Protein AF-A0A7X9DVG0-F1 (afdb_monomer_lite)

Radius of gyration: 15.42 Å; chains: 1; bounding box: 41×29×38 Å

Structure (mmCIF, N/CA/C/O backbone):
data_AF-A0A7X9DVG0-F1
#
_entry.id   AF-A0A7X9DVG0-F1
#
loop_
_atom_site.group_PDB
_atom_site.id
_atom_site.type_symbol
_atom_site.label_atom_id
_atom_site.label_alt_id
_atom_site.label_comp_id
_atom_site.label_asym_id
_atom_site.label_entity_id
_atom_site.label_seq_id
_atom_site.pdbx_PDB_ins_code
_atom_site.Cartn_x
_atom_site.Cartn_y
_atom_site.Cartn_z
_atom_site.occupancy
_atom_site.B_iso_or_equiv
_atom_site.auth_seq_id
_atom_site.auth_comp_id
_atom_site.auth_asym_id
_atom_site.auth_atom_id
_atom_site.pdbx_PDB_model_num
ATOM 1 N N . MET A 1 1 ? 26.532 2.003 23.311 1.00 42.81 1 MET A N 1
ATOM 2 C CA . MET A 1 1 ? 26.806 1.764 21.870 1.00 42.81 1 MET A CA 1
ATOM 3 C C . MET A 1 1 ? 25.682 0.930 21.223 1.00 42.81 1 MET A C 1
ATOM 5 O O . MET A 1 1 ? 25.926 -0.196 20.815 1.00 42.81 1 MET A O 1
ATOM 9 N N . HIS A 1 2 ? 24.452 1.454 21.100 1.00 46.53 2 HIS A N 1
ATOM 10 C CA . HIS A 1 2 ? 23.286 0.691 20.588 1.00 46.53 2 HIS A CA 1
ATOM 11 C C . HIS A 1 2 ? 22.752 1.154 19.215 1.00 46.53 2 HIS A C 1
ATOM 13 O O . HIS A 1 2 ? 21.648 0.797 18.824 1.00 46.53 2 HIS A O 1
ATOM 19 N N . SER A 1 3 ? 23.533 1.909 18.440 1.00 52.22 3 SER A N 1
ATOM 20 C CA . SER A 1 3 ? 23.037 2.574 17.220 1.00 52.22 3 SER A CA 1
ATOM 21 C C . SER A 1 3 ? 23.051 1.708 15.946 1.00 52.22 3 SER A C 1
ATOM 23 O O . SER A 1 3 ? 22.418 2.060 14.955 1.00 52.22 3 SER A O 1
ATOM 25 N N . LYS A 1 4 ? 23.753 0.565 15.943 1.00 52.06 4 LYS A N 1
ATOM 26 C CA . LYS A 1 4 ? 23.925 -0.297 14.752 1.00 52.06 4 LYS A CA 1
ATOM 27 C C . LYS A 1 4 ? 22.662 -1.049 14.275 1.00 52.06 4 LYS A C 1
ATOM 29 O O . LYS A 1 4 ? 22.431 -1.057 13.068 1.00 52.06 4 LYS A O 1
ATOM 34 N N . PRO A 1 5 ? 21.826 -1.661 15.140 1.00 56.34 5 PRO A N 1
ATOM 35 C CA . PRO A 1 5 ? 20.672 -2.438 14.671 1.00 56.34 5 PRO A CA 1
ATOM 36 C C . PRO A 1 5 ? 19.566 -1.565 14.063 1.00 56.34 5 PRO A C 1
ATOM 38 O O . PRO A 1 5 ? 18.895 -1.987 13.125 1.00 56.34 5 PRO A O 1
ATOM 41 N N . PHE A 1 6 ? 19.407 -0.329 14.546 1.00 55.88 6 PHE A N 1
ATOM 42 C CA . PHE A 1 6 ? 18.408 0.604 14.022 1.00 55.88 6 PHE A CA 1
ATOM 43 C C . PHE A 1 6 ? 18.725 1.049 12.586 1.00 55.88 6 PHE A C 1
ATOM 45 O O . PHE A 1 6 ? 17.835 1.049 11.736 1.00 55.88 6 PHE A O 1
ATOM 52 N N . LEU A 1 7 ? 19.998 1.353 12.305 1.00 57.88 7 LEU A N 1
ATOM 53 C CA . LEU A 1 7 ? 20.470 1.751 10.973 1.00 57.88 7 LEU A CA 1
ATOM 54 C C . LEU A 1 7 ? 20.341 0.617 9.946 1.00 57.88 7 LEU A C 1
ATOM 56 O O . LEU A 1 7 ? 19.891 0.839 8.826 1.00 57.88 7 LEU A O 1
ATOM 60 N N . LEU A 1 8 ? 20.675 -0.617 10.328 1.00 59.97 8 LEU A N 1
ATOM 61 C CA . LEU A 1 8 ? 20.520 -1.774 9.439 1.00 59.97 8 LEU A CA 1
ATOM 62 C C . LEU A 1 8 ? 19.044 -2.037 9.111 1.00 59.97 8 LEU A C 1
ATOM 64 O O .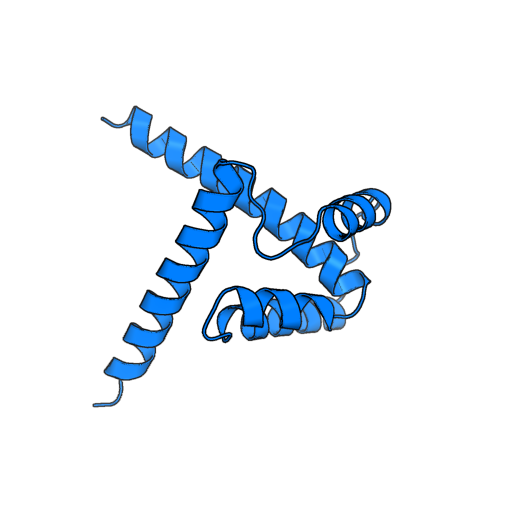 LEU A 1 8 ? 18.695 -2.275 7.956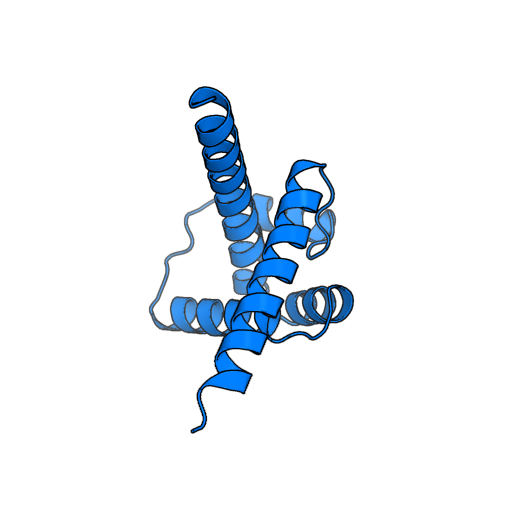 1.00 59.97 8 LEU A O 1
ATOM 68 N N . ALA A 1 9 ? 18.159 -1.914 10.104 1.00 60.84 9 ALA A N 1
ATOM 69 C CA . ALA A 1 9 ? 16.723 -2.048 9.896 1.00 60.84 9 ALA A CA 1
ATOM 70 C C . ALA A 1 9 ? 16.136 -0.912 9.040 1.00 60.84 9 ALA A C 1
ATOM 72 O O . ALA A 1 9 ? 15.169 -1.137 8.316 1.00 60.84 9 ALA A O 1
ATOM 73 N N . SER A 1 10 ? 16.661 0.317 9.108 1.00 67.38 10 SER A N 1
ATOM 74 C CA . SER A 1 10 ? 16.209 1.410 8.233 1.00 67.38 10 SER A CA 1
ATOM 75 C C . SER A 1 10 ? 16.695 1.241 6.793 1.00 67.38 10 SER A C 1
ATOM 77 O O . SER A 1 10 ? 15.905 1.450 5.878 1.00 67.38 10 SER A O 1
ATOM 79 N N . ILE A 1 11 ? 17.939 0.797 6.588 1.00 70.88 11 ILE A N 1
ATOM 80 C CA . ILE A 1 11 ? 18.488 0.520 5.250 1.00 70.88 11 ILE A CA 1
ATOM 81 C C . ILE A 1 11 ? 17.719 -0.625 4.584 1.00 70.88 11 ILE A C 1
ATOM 83 O O . ILE A 1 11 ? 17.253 -0.478 3.461 1.00 70.88 11 ILE A O 1
ATOM 87 N N . GLN A 1 12 ? 17.489 -1.733 5.295 1.00 72.88 12 GLN A N 1
ATOM 88 C CA . GLN A 1 12 ? 16.734 -2.862 4.745 1.00 72.88 12 GLN A CA 1
ATOM 89 C C . GLN A 1 12 ? 15.296 -2.475 4.363 1.00 72.88 12 GLN A C 1
ATOM 91 O O . GLN A 1 12 ? 14.789 -2.909 3.329 1.00 72.88 12 GLN A O 1
ATOM 96 N N . ARG A 1 13 ? 14.637 -1.644 5.183 1.00 75.19 13 ARG A N 1
ATOM 97 C CA . ARG A 1 13 ? 13.293 -1.122 4.888 1.00 75.19 13 ARG A CA 1
ATOM 98 C C . ARG A 1 13 ? 13.285 -0.234 3.649 1.00 75.19 13 ARG A C 1
ATOM 100 O O . ARG A 1 13 ? 12.377 -0.359 2.833 1.00 75.19 13 ARG A O 1
ATOM 107 N N . TYR A 1 14 ? 14.297 0.617 3.499 1.00 78.50 14 TYR A N 1
ATOM 108 C CA . TYR A 1 14 ? 14.461 1.461 2.320 1.00 78.50 14 TYR A CA 1
ATOM 109 C C . TYR A 1 14 ? 14.675 0.632 1.049 1.00 78.50 14 TYR A C 1
ATOM 111 O O . TYR A 1 14 ? 13.962 0.833 0.073 1.00 78.50 14 TYR A O 1
ATOM 119 N N . GLU A 1 15 ? 15.579 -0.349 1.073 1.00 78.38 15 GLU A N 1
ATOM 120 C CA . GLU A 1 15 ? 15.834 -1.229 -0.076 1.00 78.38 15 GLU A CA 1
ATOM 121 C C . GLU A 1 15 ? 14.591 -2.032 -0.479 1.00 78.38 15 GLU A C 1
ATOM 123 O O . GLU A 1 15 ? 14.291 -2.183 -1.664 1.00 78.38 15 GLU A O 1
ATOM 128 N N . ASN A 1 16 ? 13.820 -2.513 0.499 1.00 76.81 16 ASN A N 1
ATOM 129 C CA . ASN A 1 16 ? 12.559 -3.203 0.232 1.00 76.81 16 ASN A CA 1
ATOM 130 C C . ASN A 1 16 ? 11.524 -2.263 -0.401 1.00 76.81 16 ASN A C 1
ATOM 132 O O . ASN A 1 16 ? 10.889 -2.637 -1.385 1.00 76.81 16 ASN A O 1
ATOM 136 N N . LEU A 1 17 ? 11.381 -1.041 0.123 1.00 82.12 17 LEU A N 1
ATOM 137 C CA . LEU A 1 17 ? 10.486 -0.033 -0.444 1.00 82.12 17 LEU A CA 1
ATOM 138 C C . LEU A 1 17 ? 10.905 0.345 -1.869 1.00 82.12 17 LEU A C 1
ATOM 140 O O . LEU A 1 17 ? 10.059 0.387 -2.757 1.00 82.12 17 LEU A O 1
ATOM 144 N N . LYS A 1 18 ? 12.204 0.544 -2.112 1.00 84.12 18 LYS A N 1
ATOM 145 C CA . LYS A 1 18 ? 12.736 0.833 -3.445 1.00 84.12 18 LYS A CA 1
ATOM 146 C C . LYS A 1 18 ? 12.377 -0.275 -4.435 1.00 84.12 18 LYS A C 1
ATOM 148 O O . LYS A 1 18 ? 11.836 0.020 -5.491 1.00 84.12 18 LYS A O 1
ATOM 153 N N . LYS A 1 19 ? 12.578 -1.546 -4.070 1.00 83.75 19 LYS A N 1
ATOM 154 C CA . LYS A 1 19 ? 12.197 -2.694 -4.916 1.00 83.75 19 LYS A CA 1
ATOM 155 C C . LYS A 1 19 ? 10.700 -2.726 -5.235 1.00 83.75 19 LYS A C 1
ATOM 157 O O . LYS A 1 19 ? 10.328 -3.049 -6.358 1.00 83.75 19 LYS A O 1
ATOM 162 N N . ILE A 1 20 ? 9.844 -2.391 -4.265 1.00 86.19 20 ILE A N 1
ATOM 163 C CA . ILE A 1 20 ? 8.387 -2.305 -4.465 1.00 86.19 20 ILE A CA 1
ATOM 164 C C . ILE A 1 20 ? 8.037 -1.206 -5.474 1.00 86.19 20 ILE A C 1
ATOM 166 O O . ILE A 1 20 ? 7.179 -1.410 -6.334 1.00 86.19 20 ILE A O 1
ATOM 170 N N . LEU A 1 21 ? 8.690 -0.048 -5.368 1.00 87.62 21 LEU A N 1
ATOM 171 C CA . LEU A 1 21 ? 8.457 1.086 -6.259 1.00 87.62 21 LEU A CA 1
ATOM 172 C C . LEU A 1 21 ? 9.003 0.822 -7.667 1.00 87.62 21 LEU A C 1
ATOM 174 O O . LEU A 1 21 ? 8.280 1.043 -8.632 1.00 87.62 21 LEU A O 1
ATOM 178 N N . ASP A 1 22 ? 10.213 0.275 -7.796 1.00 88.56 22 ASP A N 1
ATOM 179 C CA . ASP A 1 22 ? 10.815 -0.087 -9.088 1.00 88.56 22 ASP A CA 1
ATOM 180 C C . ASP A 1 22 ? 9.954 -1.117 -9.845 1.00 88.56 22 ASP A C 1
ATOM 182 O O . ASP A 1 22 ? 9.695 -0.972 -11.042 1.00 88.56 22 ASP A O 1
ATOM 186 N N . ALA A 1 23 ? 9.451 -2.137 -9.137 1.00 87.56 23 ALA A N 1
ATOM 187 C CA . ALA A 1 23 ? 8.495 -3.089 -9.700 1.00 87.56 23 ALA A CA 1
ATOM 188 C C . ALA A 1 23 ? 7.198 -2.386 -10.137 1.00 87.56 23 ALA A C 1
ATOM 190 O O . ALA A 1 23 ? 6.701 -2.633 -11.237 1.00 87.56 23 ALA A O 1
ATOM 191 N N . GLY A 1 24 ? 6.701 -1.458 -9.313 1.00 88.19 24 GLY A N 1
ATOM 192 C CA . GLY A 1 24 ? 5.516 -0.653 -9.606 1.00 88.19 24 GLY A CA 1
ATOM 193 C C . GLY A 1 24 ? 5.651 0.178 -10.878 1.00 88.19 24 GLY A C 1
ATOM 194 O O . GLY A 1 24 ? 4.719 0.217 -11.678 1.00 88.19 24 GLY A O 1
ATOM 195 N N . LEU A 1 25 ? 6.818 0.787 -11.110 1.00 88.88 25 LEU A N 1
ATOM 196 C CA . LEU A 1 25 ? 7.104 1.543 -12.336 1.00 88.88 25 LEU A CA 1
ATOM 197 C C . LEU A 1 25 ? 7.080 0.653 -13.585 1.00 88.88 25 LEU A C 1
ATOM 199 O O . LEU A 1 25 ? 6.770 1.133 -14.671 1.00 88.88 25 LEU A O 1
ATOM 203 N N . SER A 1 26 ? 7.356 -0.642 -13.419 1.00 88.81 26 SER A N 1
ATOM 204 C CA . SER A 1 26 ? 7.277 -1.657 -14.478 1.00 88.81 26 SER A CA 1
ATOM 205 C C . SER A 1 26 ? 5.873 -2.270 -14.627 1.00 88.81 26 SER A C 1
ATOM 207 O O . SER A 1 26 ? 5.699 -3.226 -15.378 1.00 88.81 26 SER A O 1
ATOM 209 N N . GLY A 1 27 ? 4.870 -1.759 -13.901 1.00 86.88 27 GLY A N 1
ATOM 210 C CA . GLY A 1 27 ? 3.487 -2.252 -13.924 1.00 86.88 27 GLY A CA 1
ATOM 211 C C . GLY A 1 27 ? 3.219 -3.467 -13.029 1.00 86.88 27 GLY A C 1
ATOM 212 O O . GLY A 1 27 ? 2.146 -4.063 -13.108 1.00 86.88 27 GLY A O 1
ATOM 213 N N . VAL A 1 28 ? 4.170 -3.854 -12.172 1.00 90.25 28 VAL A N 1
ATOM 214 C CA . VAL A 1 28 ? 4.016 -4.970 -11.229 1.00 90.25 28 VAL A CA 1
ATOM 215 C C . VAL A 1 28 ? 3.792 -4.423 -9.823 1.00 90.25 28 VAL A C 1
ATOM 217 O O . VAL A 1 28 ? 4.676 -3.803 -9.240 1.00 90.25 28 VAL A O 1
ATOM 220 N N . HIS A 1 29 ? 2.624 -4.695 -9.239 1.00 92.31 29 HIS A N 1
ATOM 221 C CA . HIS A 1 29 ? 2.237 -4.185 -7.919 1.00 92.31 29 HIS A CA 1
ATOM 222 C C . HIS A 1 29 ? 2.265 -5.310 -6.866 1.00 92.31 29 HIS A C 1
ATOM 224 O O . HIS A 1 29 ? 1.236 -5.919 -6.583 1.00 92.31 29 HIS A O 1
ATOM 230 N N . PRO A 1 30 ? 3.426 -5.630 -6.261 1.00 88.06 30 PRO A N 1
ATOM 231 C CA . PRO A 1 30 ? 3.606 -6.859 -5.475 1.00 88.06 30 PRO A CA 1
ATOM 232 C C . PRO A 1 30 ? 2.760 -6.926 -4.194 1.00 88.06 30 PRO A C 1
ATOM 234 O O . PRO A 1 30 ? 2.525 -8.012 -3.664 1.00 88.06 30 PRO A O 1
ATOM 237 N N . LEU A 1 31 ? 2.309 -5.775 -3.692 1.00 90.56 31 LEU A N 1
ATOM 238 C CA . LEU A 1 31 ? 1.535 -5.672 -2.456 1.00 90.56 31 LEU A CA 1
ATOM 239 C C . LEU A 1 31 ? 0.022 -5.793 -2.668 1.00 90.56 31 LEU A C 1
ATOM 241 O O . LEU A 1 31 ? -0.700 -6.082 -1.715 1.00 90.56 31 LEU A O 1
ATOM 245 N N . PHE A 1 32 ? -0.465 -5.586 -3.893 1.00 93.44 32 PHE A N 1
ATOM 246 C CA . PHE A 1 32 ? -1.889 -5.414 -4.164 1.00 93.44 32 PHE A CA 1
ATOM 247 C C . PHE A 1 32 ? -2.321 -6.286 -5.337 1.00 93.44 32 PHE A C 1
ATOM 249 O O . PHE A 1 32 ? -1.674 -6.331 -6.378 1.00 93.44 32 PHE A O 1
ATOM 256 N N . SER A 1 33 ? -3.448 -6.980 -5.188 1.00 92.19 33 SER A N 1
ATOM 257 C CA . SER A 1 33 ? -4.061 -7.669 -6.325 1.00 92.19 33 SER A CA 1
ATOM 258 C C . SER A 1 33 ? -4.783 -6.672 -7.235 1.00 92.19 33 SER A C 1
ATOM 260 O O . SER A 1 33 ? -5.275 -5.649 -6.762 1.00 92.19 33 SER A O 1
ATOM 262 N N . ASN A 1 34 ? -4.945 -7.001 -8.520 1.00 92.00 34 ASN A N 1
ATOM 263 C CA . ASN A 1 34 ? -5.723 -6.171 -9.451 1.00 92.00 34 ASN A CA 1
ATOM 264 C C . ASN A 1 34 ? -7.151 -5.904 -8.950 1.00 92.00 34 ASN A C 1
ATOM 266 O O . ASN A 1 34 ? -7.692 -4.823 -9.168 1.00 92.00 34 ASN A O 1
ATOM 270 N N . GLN A 1 35 ? -7.751 -6.869 -8.246 1.00 93.00 35 GLN A N 1
ATOM 271 C CA . GLN A 1 35 ? -9.072 -6.705 -7.644 1.00 93.00 35 GLN A CA 1
ATOM 272 C C . GLN A 1 35 ? -9.061 -5.665 -6.518 1.00 93.00 35 GLN A C 1
ATOM 274 O O . GLN A 1 35 ? -9.956 -4.828 -6.476 1.00 93.00 35 GLN A O 1
ATOM 279 N N . MET A 1 36 ? -8.048 -5.684 -5.644 1.00 93.12 36 MET A N 1
ATOM 280 C CA . MET A 1 36 ? -7.884 -4.673 -4.590 1.00 93.12 36 MET A CA 1
ATOM 281 C C . MET A 1 36 ? -7.663 -3.288 -5.191 1.00 93.12 36 MET A C 1
ATOM 283 O O . MET A 1 36 ? -8.295 -2.333 -4.762 1.00 93.12 36 MET A O 1
ATOM 287 N N . ILE A 1 37 ? -6.813 -3.190 -6.219 1.00 94.00 37 ILE A N 1
ATOM 288 C CA . ILE A 1 37 ? -6.537 -1.924 -6.906 1.00 94.00 37 ILE A CA 1
ATOM 289 C C . ILE A 1 37 ? -7.832 -1.342 -7.468 1.00 94.00 37 ILE A C 1
ATOM 291 O O . ILE A 1 37 ? -8.191 -0.204 -7.178 1.00 94.00 37 ILE A O 1
ATOM 295 N N . ARG A 1 38 ? -8.573 -2.150 -8.229 1.00 92.69 38 ARG A N 1
ATOM 296 C CA . ARG A 1 38 ? -9.841 -1.730 -8.819 1.00 92.69 38 ARG A CA 1
ATOM 297 C C . ARG A 1 38 ? -10.863 -1.320 -7.757 1.00 92.69 38 ARG A C 1
ATOM 299 O O . ARG A 1 38 ? -11.463 -0.259 -7.890 1.00 92.69 38 ARG A O 1
ATOM 306 N N . ALA A 1 39 ? -11.039 -2.130 -6.712 1.00 91.31 39 ALA A N 1
ATOM 307 C CA . ALA A 1 39 ? -11.988 -1.843 -5.640 1.00 91.31 39 ALA A CA 1
ATOM 308 C C . ALA A 1 39 ? -11.653 -0.531 -4.916 1.00 91.31 39 ALA A C 1
ATOM 310 O O . ALA A 1 39 ? -12.549 0.285 -4.705 1.00 91.31 39 ALA A O 1
ATOM 311 N N . ALA A 1 40 ? -10.374 -0.295 -4.616 1.00 92.31 40 ALA A N 1
ATOM 312 C CA . ALA A 1 40 ? -9.920 0.923 -3.960 1.00 92.31 40 ALA A CA 1
ATOM 313 C C . ALA A 1 40 ? -10.254 2.171 -4.788 1.00 92.31 40 ALA A C 1
ATOM 315 O O . ALA A 1 40 ? -10.890 3.092 -4.284 1.00 92.31 40 ALA A O 1
ATOM 316 N N . PHE A 1 41 ? -9.915 2.187 -6.081 1.00 90.31 41 PHE A N 1
ATOM 317 C CA . PHE A 1 41 ? -10.222 3.330 -6.951 1.00 90.31 41 PHE A CA 1
ATOM 318 C C . PHE A 1 41 ? -11.726 3.499 -7.231 1.00 90.31 41 PHE A C 1
ATOM 320 O O . PHE A 1 41 ? -12.190 4.616 -7.458 1.00 90.31 41 PHE A O 1
ATOM 327 N N . GLU A 1 42 ? -12.516 2.422 -7.194 1.00 89.31 42 GLU A N 1
ATOM 328 C CA . GLU A 1 42 ? -13.976 2.511 -7.301 1.00 89.31 42 GLU A CA 1
ATOM 329 C C . GLU A 1 42 ? -14.622 3.108 -6.039 1.00 89.31 42 GLU A C 1
ATOM 331 O O . GLU A 1 42 ? -15.629 3.812 -6.156 1.00 89.31 42 GLU A O 1
ATOM 336 N N . ARG A 1 43 ? -14.048 2.850 -4.856 1.00 86.25 43 ARG A N 1
ATOM 337 C CA . ARG A 1 43 ? -14.579 3.264 -3.545 1.00 86.25 43 ARG A CA 1
ATOM 338 C C . ARG A 1 43 ? -14.064 4.621 -3.077 1.00 86.25 43 ARG A C 1
ATOM 340 O O . ARG A 1 43 ? -14.832 5.402 -2.527 1.00 86.25 43 ARG A O 1
ATOM 347 N N . VAL A 1 44 ? -12.809 4.958 -3.365 1.00 77.12 44 VAL A N 1
ATOM 348 C CA . VAL A 1 44 ? -12.153 6.217 -2.954 1.00 77.12 44 VAL A CA 1
ATOM 349 C C . VAL A 1 44 ? -12.516 7.385 -3.895 1.00 77.12 44 VAL A C 1
ATOM 351 O O . VAL A 1 44 ? -11.782 8.354 -4.054 1.00 77.12 44 VAL A O 1
ATOM 354 N N . LYS A 1 45 ? -13.705 7.352 -4.512 1.00 61.12 45 LYS A N 1
ATOM 355 C CA . LYS A 1 45 ? -14.209 8.429 -5.390 1.00 61.12 45 LYS A CA 1
ATOM 356 C C . LYS A 1 45 ? -14.398 9.771 -4.673 1.00 61.12 45 LYS A C 1
ATOM 358 O O . LYS A 1 45 ? -14.507 10.806 -5.324 1.00 61.12 45 LYS A O 1
ATOM 363 N N . THR A 1 46 ? -14.411 9.767 -3.345 1.00 58.53 46 THR A N 1
ATOM 364 C CA . THR A 1 46 ? -14.485 10.954 -2.491 1.00 58.53 46 THR A CA 1
ATOM 365 C C . THR A 1 46 ? -13.344 10.920 -1.488 1.00 58.53 46 THR A C 1
ATOM 367 O O . THR A 1 46 ? -13.096 9.880 -0.882 1.00 58.53 46 THR A O 1
ATOM 370 N N . ARG A 1 47 ? -12.648 12.056 -1.325 1.00 57.12 47 ARG A N 1
ATOM 371 C CA . ARG A 1 47 ? -11.532 12.218 -0.382 1.00 57.12 47 ARG A CA 1
ATOM 372 C C . ARG A 1 47 ? -11.902 11.604 0.967 1.00 57.12 47 ARG A C 1
ATOM 374 O O . ARG A 1 47 ? -12.842 12.068 1.611 1.00 57.12 47 ARG A O 1
ATOM 381 N N . VAL A 1 48 ? -11.158 10.580 1.380 1.00 63.91 48 VAL A N 1
ATOM 382 C CA . VAL A 1 48 ? -11.271 10.021 2.727 1.00 63.91 48 VAL A CA 1
ATOM 383 C C . VAL A 1 48 ? -11.015 11.164 3.702 1.00 63.91 48 VAL A C 1
ATOM 385 O O . VAL A 1 48 ? -9.981 11.832 3.632 1.00 63.91 48 VAL A O 1
ATOM 388 N N . THR A 1 49 ? -11.987 11.443 4.568 1.00 68.38 49 THR A N 1
ATOM 389 C CA . THR A 1 49 ? -11.785 12.428 5.628 1.00 68.38 49 THR A CA 1
ATOM 390 C C . THR A 1 49 ? -10.837 11.793 6.629 1.00 68.38 49 THR A C 1
ATOM 392 O O . THR A 1 49 ? -11.212 10.863 7.338 1.00 68.38 49 THR A O 1
ATOM 395 N N . LEU A 1 50 ? -9.588 12.256 6.639 1.00 75.50 50 LEU A N 1
ATOM 396 C CA . LEU A 1 50 ? -8.572 11.788 7.572 1.00 75.50 50 LEU A CA 1
ATOM 397 C C . LEU A 1 50 ? -8.936 12.275 8.976 1.00 75.50 50 LEU A C 1
ATOM 399 O O . LEU A 1 50 ? -8.543 13.364 9.393 1.00 75.50 50 LEU A O 1
ATOM 403 N N . THR A 1 51 ? -9.713 11.476 9.700 1.00 85.94 51 THR A N 1
ATOM 404 C CA . THR A 1 51 ? -9.858 11.652 11.143 1.00 85.94 51 THR A CA 1
ATOM 405 C C . THR A 1 51 ? -8.531 11.310 11.820 1.00 85.94 51 THR A C 1
ATOM 40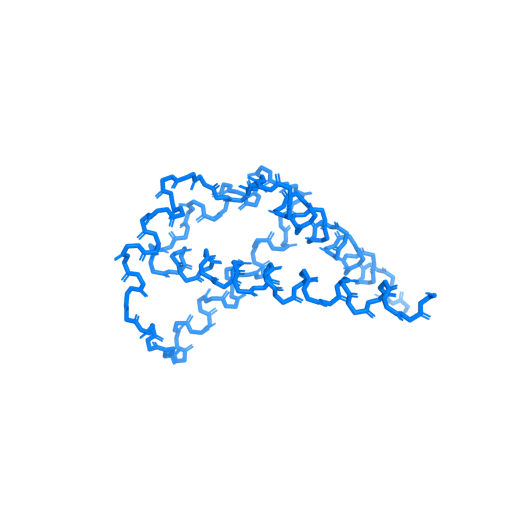7 O O . THR A 1 51 ? -7.675 10.622 11.249 1.00 85.94 51 THR A O 1
ATOM 410 N N . GLU A 1 52 ? -8.330 11.796 13.041 1.00 86.75 52 GLU A N 1
ATOM 411 C CA . GLU A 1 52 ? -7.131 11.470 13.819 1.00 86.75 52 GLU A CA 1
ATOM 412 C C . GLU A 1 52 ? -7.010 9.954 14.042 1.00 86.75 52 GLU A C 1
ATOM 414 O O . GLU A 1 52 ? -5.962 9.370 13.775 1.00 86.75 52 GLU A O 1
ATOM 419 N N . GLU A 1 53 ? -8.117 9.296 14.399 1.00 88.38 53 GLU A N 1
ATOM 420 C CA . GLU A 1 53 ? -8.184 7.840 14.562 1.00 88.38 53 GLU A CA 1
ATOM 421 C C . GLU A 1 53 ? -7.790 7.098 13.277 1.00 88.38 53 GLU A C 1
ATOM 423 O O . GLU A 1 53 ? -6.965 6.182 13.300 1.00 88.38 53 GLU A O 1
ATOM 428 N N . PHE A 1 54 ? -8.340 7.511 12.133 1.00 88.81 54 PHE A N 1
ATOM 429 C CA . PHE A 1 54 ? -8.031 6.875 10.858 1.00 88.81 54 PHE A CA 1
ATOM 430 C C . PHE A 1 54 ? -6.571 7.103 10.443 1.00 88.81 54 PHE A C 1
ATOM 432 O O . PHE A 1 54 ? -5.910 6.200 9.926 1.00 88.81 54 PHE A O 1
ATOM 439 N N . SER A 1 55 ? -6.033 8.288 10.733 1.00 87.88 55 SER A N 1
ATOM 440 C CA . SER A 1 55 ? -4.624 8.609 10.500 1.00 87.88 55 SER A CA 1
ATOM 441 C C . SER A 1 55 ? -3.696 7.714 11.325 1.00 87.88 55 SER A C 1
ATOM 443 O O . SER A 1 55 ? -2.678 7.250 10.809 1.00 87.88 55 SER A O 1
ATOM 445 N N . GLU A 1 56 ? -4.044 7.415 12.578 1.00 91.44 56 GLU A N 1
ATOM 446 C CA . GLU A 1 56 ? -3.292 6.464 13.402 1.00 91.44 56 GLU A CA 1
ATOM 447 C C . GLU A 1 56 ? -3.382 5.032 12.861 1.00 91.44 56 GLU A C 1
ATOM 449 O O . GLU A 1 56 ? -2.355 4.358 12.741 1.00 91.44 56 GLU A O 1
ATOM 454 N N . LYS A 1 57 ? -4.567 4.582 12.424 1.00 91.69 57 LYS A N 1
ATOM 455 C CA . LYS A 1 57 ? -4.722 3.277 11.755 1.00 91.69 57 LYS A CA 1
ATOM 456 C C . LYS A 1 57 ? -3.831 3.165 10.514 1.00 91.69 57 LYS A C 1
ATOM 458 O O . LYS A 1 57 ? -3.145 2.156 10.340 1.00 91.69 57 LYS A O 1
ATOM 463 N N . LEU A 1 58 ? -3.771 4.212 9.689 1.00 90.31 58 LEU A N 1
ATOM 464 C CA . LEU A 1 58 ? -2.890 4.258 8.519 1.00 90.31 58 LEU A CA 1
ATOM 465 C C . LEU A 1 58 ? -1.410 4.205 8.900 1.00 90.31 58 LEU A C 1
ATOM 467 O O . LEU A 1 58 ? -0.657 3.431 8.307 1.00 90.31 58 LEU A O 1
ATOM 471 N N . LYS A 1 59 ? -0.976 4.981 9.902 1.00 89.06 59 LYS A N 1
ATOM 472 C CA . LYS A 1 59 ? 0.415 4.949 10.386 1.00 89.06 59 LYS A CA 1
ATOM 473 C C . LYS A 1 59 ? 0.805 3.551 10.860 1.00 89.06 59 LYS A C 1
ATOM 475 O O . LYS A 1 59 ? 1.878 3.062 10.500 1.00 89.06 59 LYS A O 1
ATOM 480 N N . LEU A 1 60 ? -0.067 2.896 11.626 1.00 92.06 60 LEU A N 1
ATOM 481 C CA . LEU A 1 60 ? 0.146 1.528 12.096 1.00 92.06 60 LEU A CA 1
ATOM 482 C C . LEU A 1 60 ? 0.198 0.533 10.937 1.00 92.06 60 LEU A C 1
ATOM 484 O O . LEU A 1 60 ? 1.061 -0.345 10.933 1.00 92.06 60 LEU A O 1
ATOM 488 N N . ALA A 1 61 ? -0.658 0.695 9.931 1.00 92.00 61 ALA A N 1
ATOM 489 C CA . ALA A 1 61 ? -0.657 -0.160 8.756 1.00 92.00 61 ALA A CA 1
ATOM 490 C C . ALA A 1 61 ? 0.634 -0.005 7.931 1.00 92.00 61 ALA A C 1
ATOM 492 O O . ALA A 1 61 ? 1.278 -1.001 7.599 1.00 92.00 61 ALA A O 1
ATOM 493 N N . VAL A 1 62 ? 1.093 1.226 7.684 1.00 88.75 62 VAL A N 1
ATOM 494 C CA . VAL A 1 62 ? 2.385 1.480 7.021 1.00 88.75 62 VAL A CA 1
ATOM 495 C C . VAL A 1 62 ? 3.537 0.890 7.838 1.00 88.75 62 VAL A C 1
ATOM 497 O O . VAL A 1 62 ? 4.405 0.206 7.294 1.00 88.75 62 VAL A O 1
ATOM 500 N N . ALA A 1 63 ? 3.548 1.107 9.155 1.00 87.75 63 ALA A N 1
ATOM 501 C CA . ALA A 1 63 ? 4.586 0.573 10.031 1.00 87.75 63 ALA A CA 1
ATOM 502 C C . ALA A 1 63 ? 4.593 -0.964 10.059 1.00 87.75 63 ALA A C 1
ATOM 504 O O . ALA A 1 63 ? 5.667 -1.566 10.034 1.00 87.75 63 ALA A O 1
ATOM 505 N N . GLY A 1 64 ? 3.417 -1.595 10.088 1.00 89.19 64 GLY A N 1
ATOM 506 C CA . GLY A 1 64 ? 3.249 -3.045 10.036 1.00 89.19 64 GLY A CA 1
ATOM 507 C C . GLY A 1 64 ? 3.777 -3.626 8.728 1.00 89.19 64 GLY A C 1
ATOM 508 O O . GLY A 1 64 ? 4.639 -4.503 8.755 1.00 89.19 64 GLY A O 1
ATOM 509 N N . MET A 1 65 ? 3.373 -3.044 7.598 1.00 88.56 65 MET A N 1
ATOM 510 C CA . MET A 1 65 ? 3.847 -3.423 6.266 1.00 88.56 65 MET A CA 1
ATOM 511 C C . MET A 1 65 ? 5.376 -3.317 6.150 1.00 88.56 65 MET A C 1
ATOM 513 O O . MET A 1 65 ? 6.031 -4.238 5.665 1.00 88.56 65 MET A O 1
ATOM 517 N N . LEU A 1 66 ? 5.975 -2.226 6.643 1.00 83.50 66 LEU A N 1
ATOM 518 C CA . LEU A 1 66 ? 7.430 -2.023 6.612 1.00 83.50 66 LEU A CA 1
ATOM 519 C C . LEU A 1 66 ? 8.197 -2.916 7.601 1.00 83.50 66 LEU A C 1
ATOM 521 O O . LEU A 1 66 ? 9.416 -3.040 7.494 1.00 83.50 66 LEU A O 1
ATOM 525 N N . ARG A 1 67 ? 7.523 -3.522 8.583 1.00 85.88 67 ARG A N 1
ATOM 526 C CA . ARG A 1 67 ? 8.126 -4.475 9.528 1.00 85.88 67 ARG A CA 1
ATOM 527 C C . ARG A 1 67 ? 8.141 -5.910 9.007 1.00 85.88 67 ARG A C 1
ATOM 529 O O . ARG A 1 67 ? 8.827 -6.751 9.591 1.00 85.88 67 ARG A O 1
ATOM 536 N N . CYS 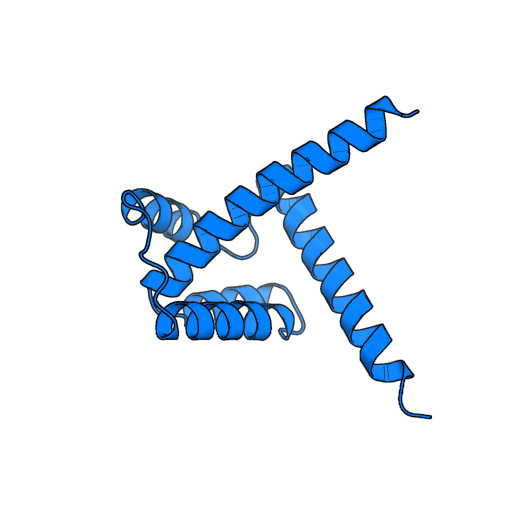A 1 68 ? 7.419 -6.202 7.929 1.00 85.38 68 CYS A N 1
ATOM 537 C CA . CYS A 1 68 ? 7.407 -7.521 7.313 1.00 85.38 68 CYS A CA 1
ATOM 538 C C . CYS A 1 68 ? 8.794 -7.896 6.772 1.00 85.38 68 CYS A C 1
ATOM 540 O O . CYS A 1 68 ? 9.509 -7.082 6.185 1.00 85.38 68 CYS A O 1
ATOM 542 N N . LYS A 1 69 ? 9.176 -9.165 6.960 1.00 81.25 69 LYS A N 1
ATOM 543 C CA . LYS A 1 69 ? 10.501 -9.673 6.565 1.00 81.25 69 LYS A CA 1
ATOM 544 C C . LYS A 1 69 ? 10.677 -9.761 5.046 1.00 81.25 69 LYS A C 1
ATOM 546 O O . LYS A 1 69 ? 11.802 -9.692 4.561 1.00 81.25 69 LYS A O 1
ATOM 551 N N . ASN A 1 70 ? 9.585 -9.950 4.309 1.00 82.56 70 ASN A N 1
ATOM 552 C CA . ASN A 1 70 ? 9.571 -10.112 2.858 1.00 82.56 70 ASN A CA 1
ATOM 553 C C . ASN A 1 70 ? 8.248 -9.605 2.253 1.00 82.56 70 ASN A C 1
ATOM 555 O O . ASN A 1 70 ? 7.312 -9.262 2.979 1.00 82.56 70 ASN A O 1
ATOM 559 N N . LEU A 1 71 ? 8.197 -9.562 0.918 1.00 83.50 71 LEU A N 1
ATOM 560 C CA . LEU A 1 71 ? 7.052 -9.057 0.156 1.00 83.50 71 LEU A CA 1
ATOM 561 C C . LEU A 1 71 ? 5.788 -9.893 0.342 1.00 83.50 71 LEU A C 1
ATOM 563 O O . LEU A 1 71 ? 4.715 -9.315 0.480 1.00 83.50 71 LEU A O 1
ATOM 567 N N . ASP A 1 72 ? 5.899 -11.221 0.398 1.00 87.88 72 ASP A N 1
ATOM 568 C CA . ASP A 1 72 ? 4.734 -12.087 0.609 1.00 87.88 72 ASP A CA 1
ATOM 569 C C . ASP A 1 72 ? 4.074 -11.813 1.963 1.00 87.88 72 ASP A C 1
ATOM 571 O O . ASP A 1 72 ? 2.863 -11.623 2.034 1.00 87.88 72 ASP A O 1
ATOM 575 N N . SER A 1 73 ? 4.881 -11.668 3.018 1.00 89.50 73 SER A N 1
ATOM 576 C CA . SER A 1 73 ? 4.392 -11.312 4.355 1.00 89.50 73 SER A CA 1
ATOM 577 C C . SER A 1 73 ? 3.753 -9.923 4.379 1.00 89.50 73 SER A C 1
ATOM 579 O O . SER A 1 73 ? 2.768 -9.716 5.080 1.00 89.50 73 SER A O 1
ATOM 581 N N . ALA A 1 74 ? 4.303 -8.966 3.624 1.00 89.00 74 ALA A N 1
ATOM 582 C CA . ALA A 1 74 ? 3.736 -7.623 3.509 1.00 89.00 74 ALA A CA 1
ATOM 583 C C . ALA A 1 74 ? 2.391 -7.641 2.769 1.00 89.00 74 ALA A C 1
ATOM 585 O O . ALA A 1 74 ? 1.439 -7.005 3.212 1.00 89.00 74 ALA A O 1
ATOM 586 N N . ARG A 1 75 ? 2.286 -8.414 1.683 1.00 90.94 75 ARG A N 1
ATOM 587 C CA . ARG A 1 75 ? 1.036 -8.615 0.942 1.00 90.94 75 ARG A CA 1
ATOM 588 C C . ARG A 1 75 ? -0.032 -9.259 1.822 1.00 90.94 75 ARG A C 1
ATOM 590 O O . ARG A 1 75 ? -1.171 -8.799 1.836 1.00 90.94 75 ARG A O 1
ATOM 597 N N . ASP A 1 76 ? 0.323 -10.307 2.559 1.00 93.06 76 ASP A N 1
ATOM 598 C CA . ASP A 1 76 ? -0.621 -10.994 3.439 1.00 93.06 76 ASP A CA 1
ATOM 599 C C . ASP A 1 76 ? -1.049 -10.099 4.604 1.00 93.06 76 ASP A C 1
ATOM 601 O O . ASP A 1 76 ? -2.234 -10.041 4.912 1.00 93.06 76 ASP A O 1
ATOM 605 N N . PHE A 1 77 ? -0.138 -9.301 5.165 1.00 93.69 77 PHE A N 1
ATOM 606 C CA . PHE A 1 77 ? -0.490 -8.273 6.143 1.00 93.69 77 PHE A CA 1
ATOM 607 C C . PHE A 1 77 ? -1.499 -7.264 5.576 1.00 93.69 77 PHE A C 1
ATOM 609 O O . PHE A 1 77 ? -2.534 -7.026 6.194 1.00 93.69 77 PHE A O 1
ATOM 616 N N . VAL A 1 78 ? -1.259 -6.722 4.378 1.00 93.38 78 VAL A N 1
ATOM 617 C CA . VAL A 1 78 ? -2.170 -5.756 3.737 1.00 93.38 78 VAL A CA 1
ATOM 618 C C . VAL A 1 78 ? -3.573 -6.345 3.541 1.00 93.38 78 VAL A C 1
ATOM 620 O O . VAL A 1 78 ? -4.564 -5.635 3.710 1.00 93.38 78 VAL A O 1
ATOM 623 N N . ARG A 1 79 ? -3.682 -7.645 3.241 1.00 93.81 79 ARG A N 1
ATOM 624 C CA . ARG A 1 79 ? -4.973 -8.345 3.106 1.00 93.81 79 ARG A CA 1
ATOM 625 C C . ARG A 1 79 ? -5.770 -8.426 4.408 1.00 93.81 79 ARG A C 1
ATOM 627 O O . ARG A 1 79 ? -6.986 -8.557 4.341 1.00 93.81 79 ARG A O 1
ATOM 634 N N . THR A 1 80 ? -5.106 -8.354 5.562 1.00 94.25 80 THR A N 1
ATOM 635 C CA . THR A 1 80 ? -5.763 -8.383 6.883 1.00 94.25 80 THR A CA 1
ATOM 636 C C . THR A 1 80 ? -6.273 -7.023 7.349 1.00 94.25 80 THR A C 1
ATOM 638 O O . THR A 1 80 ? -6.973 -6.951 8.356 1.00 94.25 80 THR A O 1
ATOM 641 N N . LEU A 1 81 ? -5.919 -5.944 6.648 1.00 94.12 81 LEU A N 1
ATOM 642 C CA . LEU A 1 81 ? -6.326 -4.595 7.020 1.00 94.12 81 LEU A CA 1
ATOM 643 C C . LEU A 1 81 ? -7.820 -4.372 6.775 1.00 94.12 81 LEU A C 1
ATOM 645 O O . LEU A 1 81 ? -8.416 -4.952 5.867 1.00 94.12 81 LEU A O 1
ATOM 649 N N . GLU A 1 82 ? -8.402 -3.471 7.567 1.00 91.81 82 GLU A N 1
ATOM 650 C CA . GLU A 1 82 ? -9.754 -2.962 7.338 1.00 91.81 82 GLU A CA 1
ATOM 651 C C . GLU A 1 82 ? -9.874 -2.382 5.921 1.00 91.81 82 GLU A C 1
ATOM 653 O O . GLU A 1 82 ? -8.939 -1.752 5.421 1.00 91.81 82 GLU A O 1
ATOM 658 N N . GLY A 1 83 ? -11.033 -2.577 5.281 1.00 89.69 83 GLY A N 1
ATOM 659 C CA . GLY A 1 83 ? -11.239 -2.231 3.870 1.00 89.69 83 GLY A CA 1
ATOM 660 C C . GLY A 1 83 ? -10.876 -0.784 3.537 1.00 89.69 83 GLY A C 1
ATOM 661 O O . GLY A 1 83 ? -10.147 -0.546 2.586 1.00 89.69 83 GLY A O 1
ATOM 662 N N . GLU A 1 84 ? -11.286 0.175 4.367 1.00 89.94 84 GLU A N 1
ATOM 663 C CA . GLU A 1 84 ? -10.984 1.596 4.147 1.00 89.94 84 GLU A CA 1
ATOM 664 C C . GLU A 1 84 ? -9.486 1.917 4.265 1.00 89.94 84 GLU A C 1
ATOM 666 O O . GLU A 1 84 ? -8.947 2.715 3.493 1.00 89.94 84 GLU A O 1
ATOM 671 N N . VAL A 1 85 ? -8.790 1.273 5.209 1.00 91.81 85 VAL A N 1
ATOM 672 C CA . VAL A 1 85 ? -7.339 1.425 5.401 1.00 91.81 85 VAL A CA 1
ATOM 673 C C . VAL A 1 85 ? -6.595 0.813 4.217 1.00 91.81 85 VAL A C 1
ATOM 675 O O . VAL A 1 85 ? -5.658 1.416 3.697 1.00 91.81 85 VAL A O 1
ATOM 678 N N . GLN A 1 86 ? -7.029 -0.364 3.762 1.00 93.38 86 GLN A N 1
ATOM 679 C CA . GLN A 1 86 ? -6.486 -1.031 2.583 1.00 93.38 86 GLN A CA 1
ATOM 680 C C . GLN A 1 86 ? -6.682 -0.180 1.324 1.00 93.38 86 GLN A C 1
ATOM 682 O O . GLN A 1 86 ? -5.719 0.050 0.594 1.00 93.38 86 GLN A O 1
ATOM 687 N N . ASP A 1 87 ? -7.896 0.322 1.101 1.00 92.31 87 ASP A N 1
ATOM 688 C CA . ASP A 1 87 ? -8.236 1.154 -0.051 1.00 92.31 87 ASP A CA 1
ATOM 689 C C . ASP A 1 87 ? -7.394 2.441 -0.053 1.00 92.31 87 ASP A C 1
ATOM 691 O O . ASP A 1 87 ? -6.802 2.813 -1.068 1.00 92.31 87 ASP A O 1
ATOM 695 N N . THR A 1 88 ? -7.246 3.084 1.108 1.00 91.56 88 THR A N 1
ATOM 696 C CA . THR A 1 88 ? -6.427 4.297 1.231 1.00 91.56 88 THR A CA 1
ATOM 697 C C . THR A 1 88 ? -4.941 4.017 1.007 1.00 91.56 88 THR A C 1
ATOM 699 O O . THR A 1 88 ? -4.272 4.792 0.327 1.00 91.56 88 THR A O 1
ATOM 702 N N . LEU A 1 89 ? -4.413 2.898 1.511 1.00 92.06 89 LEU A N 1
ATOM 703 C CA . LEU A 1 89 ? -3.027 2.494 1.254 1.00 92.06 89 LEU A CA 1
ATOM 704 C C . LEU A 1 89 ? -2.751 2.252 -0.227 1.00 92.06 89 LEU A C 1
ATOM 706 O O . LEU A 1 89 ? -1.670 2.602 -0.699 1.00 92.06 89 LEU A O 1
ATOM 710 N N . VAL A 1 90 ? -3.707 1.667 -0.954 1.00 93.50 90 VAL A N 1
ATOM 711 C CA . VAL A 1 90 ? -3.599 1.495 -2.405 1.00 93.50 90 VAL A CA 1
ATOM 712 C C . VAL A 1 90 ? -3.475 2.858 -3.079 1.00 93.50 90 VAL A C 1
ATOM 714 O O . VAL A 1 90 ? -2.523 3.069 -3.827 1.00 93.50 90 VAL A O 1
ATOM 717 N N . VAL A 1 91 ? -4.387 3.794 -2.799 1.00 91.50 91 VAL A N 1
ATOM 718 C CA . VAL A 1 91 ? -4.350 5.128 -3.424 1.00 91.50 91 VAL A CA 1
ATOM 719 C C . VAL A 1 91 ? -3.050 5.854 -3.085 1.00 91.50 91 VAL A C 1
ATOM 721 O O . VAL A 1 91 ? -2.346 6.295 -3.990 1.00 91.50 91 VAL A O 1
ATOM 724 N N . MET A 1 92 ? -2.660 5.869 -1.806 1.00 89.31 92 MET A N 1
ATOM 725 C CA . MET A 1 92 ? -1.394 6.463 -1.372 1.00 89.31 92 MET A CA 1
ATOM 726 C C . MET A 1 92 ? -0.194 5.845 -2.092 1.00 89.31 92 MET A C 1
ATOM 728 O O . MET A 1 92 ? 0.721 6.564 -2.484 1.00 89.31 92 MET A O 1
ATOM 732 N N . TYR A 1 93 ? -0.173 4.524 -2.285 1.00 91.88 93 TYR A N 1
ATOM 733 C CA . TYR A 1 93 ? 0.901 3.858 -3.018 1.00 91.88 93 TYR A CA 1
ATOM 734 C C . TYR A 1 93 ? 1.020 4.365 -4.460 1.00 91.88 93 TYR A C 1
ATOM 736 O O . TYR A 1 93 ? 2.136 4.633 -4.905 1.00 91.88 93 TYR A O 1
ATOM 744 N N . PHE A 1 94 ? -0.094 4.526 -5.178 1.00 92.06 94 PHE A N 1
ATOM 745 C CA . PHE A 1 94 ? -0.068 5.044 -6.548 1.00 92.06 94 PHE A CA 1
ATOM 746 C C . PHE A 1 94 ? 0.331 6.526 -6.601 1.00 92.06 94 PHE A C 1
ATOM 748 O O . PHE A 1 94 ? 1.135 6.893 -7.459 1.00 92.06 94 PHE A O 1
ATOM 755 N N . ASP A 1 95 ? -0.116 7.344 -5.643 1.00 89.50 95 ASP A N 1
ATOM 756 C CA . ASP A 1 95 ? 0.329 8.739 -5.511 1.00 89.50 95 ASP A CA 1
ATOM 757 C C . ASP A 1 95 ? 1.848 8.819 -5.270 1.00 89.50 95 ASP A C 1
ATOM 759 O O . ASP A 1 95 ? 2.562 9.605 -5.901 1.00 89.50 95 ASP A O 1
ATOM 763 N N . PHE A 1 96 ? 2.377 7.970 -4.382 1.00 87.81 96 PHE A N 1
ATOM 764 C CA . PHE A 1 96 ? 3.817 7.879 -4.134 1.00 87.81 96 PHE A CA 1
ATOM 765 C C . PHE A 1 96 ? 4.584 7.370 -5.351 1.00 87.81 96 PHE A C 1
ATOM 767 O O . PHE A 1 96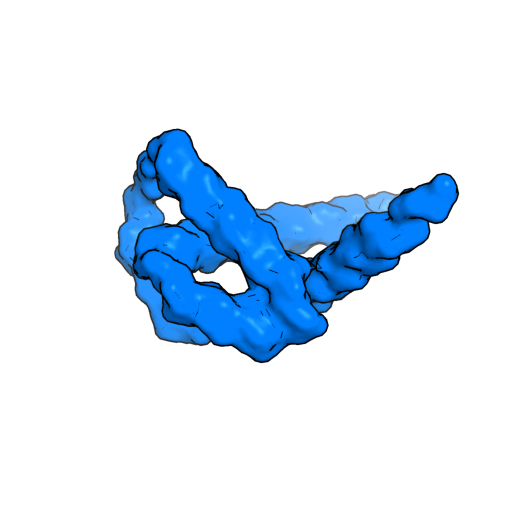 ? 5.690 7.845 -5.609 1.00 87.81 96 PHE A O 1
ATOM 774 N N . LEU A 1 97 ? 4.025 6.423 -6.105 1.00 90.50 97 LEU A N 1
ATOM 775 C CA . LEU A 1 97 ? 4.647 5.889 -7.312 1.00 90.50 97 LEU A CA 1
ATOM 776 C C . LEU A 1 97 ? 4.794 6.973 -8.388 1.00 90.50 97 LEU A C 1
ATOM 778 O O . LEU A 1 97 ? 5.845 7.074 -9.026 1.00 90.50 97 LEU A O 1
ATOM 782 N N . GLU A 1 98 ? 3.780 7.823 -8.552 1.00 89.25 98 GLU A N 1
ATOM 783 C CA . GLU A 1 98 ? 3.844 8.969 -9.456 1.00 89.25 98 GLU A CA 1
ATOM 784 C C . GLU A 1 98 ? 4.917 9.974 -9.023 1.00 89.25 98 GLU A C 1
ATOM 786 O O . GLU A 1 98 ? 5.763 10.364 -9.835 1.00 89.25 98 GLU A O 1
ATOM 791 N N . GLN A 1 99 ? 4.949 10.338 -7.740 1.00 87.75 99 GLN A N 1
ATOM 792 C CA . GLN A 1 99 ? 5.982 11.225 -7.197 1.00 87.75 99 GLN A CA 1
ATOM 793 C C . GLN A 1 99 ? 7.388 10.631 -7.359 1.00 87.75 99 GLN A C 1
ATOM 795 O O . GLN A 1 99 ? 8.331 11.338 -7.727 1.00 87.75 99 GLN A O 1
ATOM 800 N N . TYR A 1 100 ? 7.534 9.323 -7.135 1.00 87.75 100 TYR A N 1
ATOM 801 C CA . TYR A 1 100 ? 8.791 8.607 -7.315 1.00 87.75 100 TYR A CA 1
ATOM 802 C C . TYR A 1 100 ? 9.259 8.666 -8.773 1.00 87.75 100 TYR A C 1
ATOM 804 O O . TYR A 1 100 ? 10.397 9.068 -9.025 1.00 87.75 100 TYR A O 1
ATOM 812 N N . ARG A 1 101 ? 8.368 8.393 -9.737 1.00 87.44 101 ARG A N 1
ATOM 813 C CA . ARG A 1 101 ? 8.638 8.541 -11.178 1.00 87.44 101 ARG A CA 1
ATOM 814 C C . ARG A 1 101 ? 9.126 9.949 -11.522 1.00 87.44 101 ARG A C 1
ATOM 816 O O . ARG A 1 101 ? 10.147 10.105 -12.185 1.00 87.44 101 ARG A O 1
ATOM 823 N N . MET A 1 102 ? 8.437 10.983 -11.032 1.00 88.25 102 MET A N 1
ATOM 824 C CA . MET A 1 102 ? 8.839 12.377 -11.262 1.00 88.25 102 MET A CA 1
ATOM 825 C C . MET A 1 102 ? 10.223 12.688 -10.676 1.00 88.25 102 MET A C 1
ATOM 827 O O . MET A 1 102 ? 10.995 13.438 -11.275 1.00 88.25 102 MET A O 1
ATOM 831 N N . SER A 1 103 ? 10.551 12.115 -9.514 1.00 85.12 103 SER A N 1
ATOM 832 C CA . SER A 1 103 ? 11.856 12.301 -8.872 1.00 85.12 103 SER A CA 1
ATOM 833 C C . SER A 1 103 ? 13.006 11.643 -9.645 1.00 85.12 103 SER A C 1
ATOM 835 O O . SER A 1 103 ? 14.103 12.199 -9.681 1.00 85.12 103 SER A O 1
ATOM 837 N N . MET A 1 10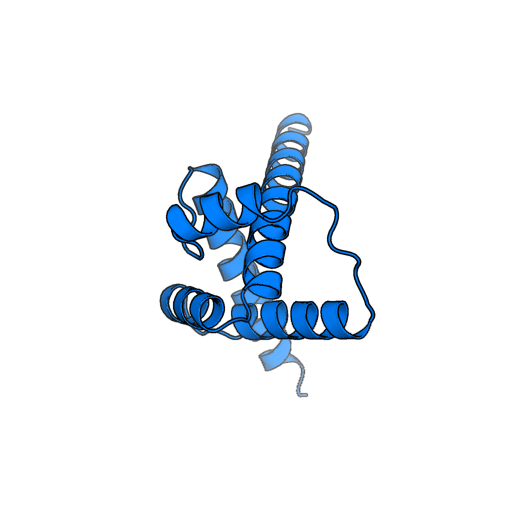4 ? 12.752 10.502 -10.296 1.00 81.00 104 MET A N 1
ATOM 838 C CA . MET A 1 104 ? 13.738 9.792 -11.119 1.00 81.00 104 MET A CA 1
ATOM 839 C C . MET A 1 104 ? 14.012 10.555 -12.419 1.00 81.00 104 MET A C 1
ATOM 841 O O . MET A 1 104 ? 15.169 10.837 -12.721 1.00 81.00 104 MET A O 1
ATOM 845 N N . ASN A 1 105 ? 12.965 11.029 -13.102 1.00 75.31 105 ASN A N 1
ATOM 846 C CA . ASN A 1 105 ? 13.108 11.823 -14.328 1.00 75.31 105 ASN A CA 1
ATOM 847 C C . ASN A 1 105 ? 13.873 13.138 -14.089 1.00 75.31 105 ASN A C 1
ATOM 849 O O . ASN A 1 105 ? 14.645 13.576 -14.934 1.00 75.31 105 ASN A O 1
ATOM 853 N N . LYS A 1 106 ? 13.708 13.774 -12.919 1.00 65.94 106 LYS A N 1
ATOM 854 C CA . LYS A 1 106 ? 14.486 14.974 -12.560 1.00 65.94 106 LYS A CA 1
ATOM 855 C C . LYS A 1 106 ? 15.981 14.703 -12.382 1.00 65.94 106 LYS A C 1
ATOM 857 O O . LYS A 1 106 ? 16.766 15.622 -12.583 1.00 65.94 106 LYS A O 1
ATOM 862 N N . LYS A 1 107 ? 16.382 13.488 -11.994 1.00 60.75 107 LYS A N 1
ATOM 863 C CA . LYS A 1 107 ? 17.803 13.125 -11.864 1.00 60.75 107 LYS A CA 1
ATOM 864 C C . LYS A 1 107 ? 18.469 12.887 -13.218 1.00 60.75 107 LYS A C 1
ATOM 866 O O . LYS A 1 107 ? 19.651 13.176 -13.346 1.00 60.75 107 LYS A O 1
ATOM 871 N N . GLU A 1 108 ? 17.721 12.421 -14.215 1.00 54.97 108 GLU A N 1
ATOM 872 C CA . GLU A 1 108 ? 18.238 12.195 -15.574 1.00 54.97 108 GLU A CA 1
ATOM 873 C C . GLU A 1 108 ? 18.481 13.499 -16.351 1.00 54.97 108 GLU A C 1
ATOM 875 O O . GLU A 1 108 ? 19.319 13.526 -17.239 1.00 54.97 108 GLU A O 1
ATOM 880 N N . ILE A 1 109 ? 17.812 14.599 -15.987 1.00 52.56 109 ILE A N 1
ATOM 881 C CA . ILE A 1 109 ? 17.958 15.910 -16.655 1.00 52.56 109 ILE A CA 1
ATOM 882 C C . ILE A 1 109 ? 19.208 16.682 -16.172 1.00 52.56 109 ILE A C 1
ATOM 884 O O . ILE A 1 109 ? 19.599 17.673 -16.781 1.00 52.56 109 ILE A O 1
ATOM 888 N N . ILE A 1 110 ? 19.842 16.256 -15.073 1.00 49.56 110 ILE A N 1
ATOM 889 C CA . ILE A 1 110 ? 21.005 16.941 -14.466 1.00 49.56 110 ILE A CA 1
ATOM 890 C C . ILE A 1 110 ? 22.342 16.303 -14.911 1.00 49.56 110 ILE A C 1
ATOM 892 O O . ILE A 1 110 ? 23.407 16.744 -14.481 1.00 49.56 110 ILE A O 1
ATOM 896 N N . HIS A 1 111 ? 22.305 15.294 -15.786 1.00 38.16 111 HIS A N 1
ATOM 897 C CA . HIS A 1 111 ? 23.493 14.653 -16.354 1.00 38.16 111 HIS A CA 1
ATOM 898 C C . HIS A 1 111 ? 23.750 15.072 -17.800 1.00 38.16 111 HIS A C 1
ATOM 900 O O . HIS A 1 111 ? 22.793 15.059 -18.602 1.00 38.16 111 HIS A O 1
#

Sequence (111 aa):
MHSKPFLLASIQRYENLKKILDAGLSGVHPLFSNQMIRAAFERVKTRVTLTEEFSEKLKLAVAGMLRCKNLDSARDFVRTLEGEVQDTLVVMYFDFLEQYRMSMNKKEIIH

Foldseek 3Di:
DPPPVVVVLVVVLVVQVVVQLVCVVVVHRLQDDPVLLVVLVVPPPDPDPDDVVLVVLLVVLVVCLSPDPHSVSSSVSLVPRDSNSSSVVSVVSVVVSVVVVVVVVVVVVVD

pLDDT: mean 82.01, std 13.65, range [38.16, 94.25]

Secondary structure (DSSP, 8-state):
---HHHHHHHHHHHHHHHHHHHHHHTT--TTS-HHHHHHHHHHTTS-----HHHHHHHHHHHHHHHH-SSHHHHHHHHHTS-HHHHHHHHHHHHHHHHHHHHHHHHHHTT-